Protein AF-A0A6S6SZR4-F1 (afdb_monomer)

InterPro domains:
  IPR003583 Helix-hairpin-helix DNA-binding motif, class 1 [SM00278] (30-49)
  IPR003583 Helix-hairpin-helix DNA-binding motif, class 1 [SM00278] (59-78)
  IPR010994 RuvA domain 2-like [SSF47781] (24-78)
  IPR060575 SAM-like, helix-hairpin-helix tandem [PF12836] (26-79)

Organism: NCBI:txid269237

pLDDT: mean 72.64, std 16.99, range [36.19, 90.06]

Structure (mmCIF, N/CA/C/O backbone):
data_AF-A0A6S6SZR4-F1
#
_entry.id   AF-A0A6S6SZR4-F1
#
loop_
_atom_site.group_PDB
_atom_site.id
_atom_site.type_symbol
_atom_site.label_atom_id
_atom_site.label_alt_id
_atom_site.label_comp_id
_atom_site.label_asym_id
_atom_site.label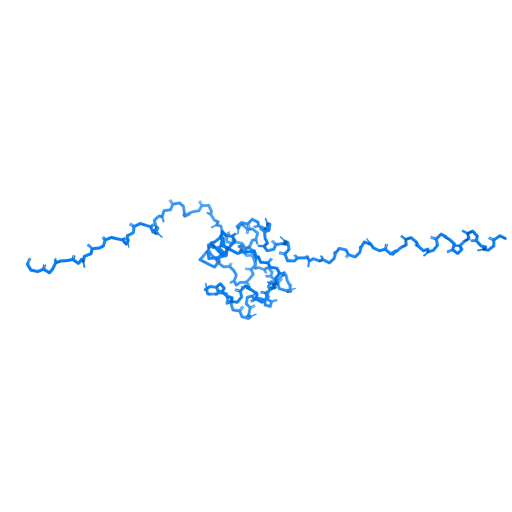_entity_id
_atom_site.label_seq_id
_atom_site.pdbx_PDB_ins_code
_atom_site.Cartn_x
_atom_site.Cartn_y
_atom_site.Cartn_z
_atom_site.occupancy
_atom_site.B_iso_or_equiv
_atom_site.auth_seq_id
_atom_site.auth_comp_id
_atom_site.auth_asym_id
_atom_site.auth_atom_id
_atom_site.pdbx_PDB_model_num
ATOM 1 N N . MET A 1 1 ? 47.236 -27.107 -5.427 1.00 54.38 1 MET A N 1
ATOM 2 C CA . MET A 1 1 ? 46.818 -25.684 -5.455 1.00 54.38 1 MET A CA 1
ATOM 3 C C . MET A 1 1 ? 45.377 -25.454 -5.948 1.00 54.38 1 MET A C 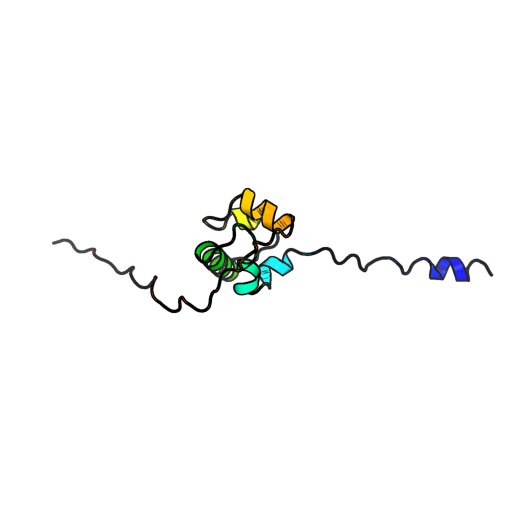1
ATOM 5 O O . MET A 1 1 ? 44.920 -24.328 -5.856 1.00 54.38 1 MET A O 1
ATOM 9 N N . PHE A 1 2 ? 44.615 -26.482 -6.359 1.00 55.50 2 PHE A N 1
ATOM 10 C CA . PHE A 1 2 ? 43.224 -26.324 -6.837 1.00 55.50 2 PHE A CA 1
ATOM 11 C C . PHE A 1 2 ? 42.143 -26.389 -5.737 1.00 55.50 2 PHE A C 1
ATOM 13 O O . PHE A 1 2 ? 41.106 -25.748 -5.862 1.00 55.50 2 PHE A O 1
ATOM 20 N N . GLY A 1 3 ? 42.398 -27.069 -4.610 1.00 54.38 3 GLY A N 1
ATOM 21 C CA . GLY A 1 3 ? 41.427 -27.174 -3.503 1.00 54.38 3 GLY A CA 1
ATOM 22 C C . GLY A 1 3 ? 41.160 -25.863 -2.747 1.00 54.38 3 GLY A C 1
ATOM 23 O O . GLY A 1 3 ? 40.104 -25.703 -2.150 1.00 54.38 3 GLY A O 1
ATOM 24 N N . ARG A 1 4 ? 42.085 -24.893 -2.814 1.00 53.59 4 ARG A N 1
ATOM 25 C CA . ARG A 1 4 ? 41.902 -23.549 -2.233 1.00 53.59 4 ARG A CA 1
ATOM 26 C C . ARG A 1 4 ? 41.068 -22.622 -3.123 1.00 53.59 4 ARG A C 1
ATOM 28 O O . ARG A 1 4 ? 40.467 -21.685 -2.617 1.00 53.59 4 ARG A O 1
ATOM 35 N N . VAL A 1 5 ? 41.008 -22.902 -4.427 1.00 55.16 5 VAL A N 1
ATOM 36 C CA . VAL A 1 5 ? 40.251 -22.099 -5.402 1.00 55.16 5 VAL A CA 1
ATOM 37 C C . VAL A 1 5 ? 38.773 -22.507 -5.408 1.00 55.16 5 VAL A C 1
ATOM 39 O O . VAL A 1 5 ? 37.903 -21.645 -5.474 1.00 55.16 5 VAL A O 1
ATOM 42 N N . VAL A 1 6 ? 38.475 -23.798 -5.218 1.00 57.91 6 VAL A N 1
ATOM 43 C CA . VAL A 1 6 ? 37.092 -24.308 -5.113 1.00 57.91 6 VAL A CA 1
ATOM 44 C C . VAL A 1 6 ? 36.401 -23.842 -3.822 1.00 57.91 6 VAL A C 1
ATOM 46 O O . VAL A 1 6 ? 35.205 -23.573 -3.833 1.00 57.91 6 VAL A O 1
ATOM 49 N N . LEU A 1 7 ? 37.154 -23.638 -2.733 1.00 51.12 7 LEU A N 1
ATOM 50 C CA . LEU A 1 7 ? 36.616 -23.131 -1.462 1.00 51.12 7 LEU A CA 1
ATOM 51 C C . LEU A 1 7 ? 36.289 -21.621 -1.489 1.00 51.12 7 LEU A C 1
ATOM 53 O O . LEU A 1 7 ? 35.551 -21.139 -0.637 1.00 51.12 7 LEU A O 1
ATOM 57 N N . SER A 1 8 ? 36.806 -20.879 -2.475 1.00 53.69 8 SER A N 1
ATOM 58 C CA . SER A 1 8 ? 36.530 -19.443 -2.651 1.00 53.69 8 SER A CA 1
ATOM 59 C C . SER A 1 8 ? 35.287 -19.176 -3.519 1.00 53.69 8 SER A C 1
ATOM 61 O O . SER A 1 8 ? 34.669 -18.120 -3.426 1.00 53.69 8 SER A O 1
ATOM 63 N N . LEU A 1 9 ? 34.865 -20.146 -4.340 1.00 54.03 9 LEU A N 1
ATOM 64 C CA . LEU A 1 9 ? 33.745 -19.979 -5.278 1.00 54.03 9 LEU A CA 1
ATOM 65 C C . LEU A 1 9 ? 32.358 -20.191 -4.631 1.00 54.03 9 LEU A C 1
ATOM 67 O O . LEU A 1 9 ? 31.335 -19.984 -5.277 1.00 54.03 9 LEU A O 1
ATOM 71 N N . MET A 1 10 ? 32.307 -20.581 -3.353 1.00 54.53 10 MET A N 1
ATOM 72 C CA . MET A 1 10 ? 31.078 -20.988 -2.655 1.00 54.53 10 MET A CA 1
ATOM 73 C C . MET A 1 10 ? 30.600 -19.983 -1.590 1.00 54.53 10 MET A C 1
ATOM 75 O O . MET A 1 10 ? 29.900 -20.351 -0.654 1.00 54.53 10 MET A O 1
ATOM 79 N N . LEU A 1 11 ? 30.963 -18.703 -1.739 1.00 53.56 11 LEU A N 1
ATOM 80 C CA . LEU A 1 11 ? 30.472 -17.582 -0.915 1.00 53.56 11 LEU A CA 1
ATOM 81 C C . LEU A 1 11 ? 29.609 -16.571 -1.696 1.00 53.56 11 LEU A C 1
ATOM 83 O O . LEU A 1 11 ? 29.197 -15.556 -1.148 1.00 53.56 11 LEU A O 1
ATOM 87 N N . MET A 1 12 ? 29.270 -16.860 -2.957 1.00 56.31 12 MET A N 1
ATOM 88 C CA . MET A 1 12 ? 28.383 -16.020 -3.780 1.00 56.31 12 MET A CA 1
ATOM 89 C C . MET A 1 12 ? 26.898 -16.411 -3.651 1.00 56.31 12 MET A C 1
ATOM 91 O O . MET A 1 12 ? 26.081 -16.091 -4.512 1.00 56.31 12 MET A O 1
ATOM 95 N N . ALA A 1 13 ? 26.531 -17.145 -2.601 1.00 54.41 13 ALA A N 1
ATOM 96 C CA . ALA A 1 13 ? 25.141 -17.450 -2.301 1.00 54.41 13 ALA A CA 1
ATOM 97 C C . ALA A 1 13 ? 24.646 -16.475 -1.227 1.00 54.41 13 ALA A C 1
ATOM 99 O O . ALA A 1 13 ? 25.189 -16.449 -0.126 1.00 54.41 13 ALA A O 1
ATOM 100 N N . SER A 1 14 ? 23.553 -15.767 -1.523 1.00 59.12 14 SER A N 1
ATOM 101 C CA . SER A 1 14 ? 22.656 -15.110 -0.546 1.00 59.12 14 SER A CA 1
ATOM 102 C C . SER A 1 14 ? 22.733 -13.588 -0.365 1.00 59.12 14 SER A C 1
ATOM 104 O O . SER A 1 14 ? 22.486 -13.097 0.729 1.00 59.12 14 SER A O 1
ATOM 106 N N . PHE A 1 15 ? 22.908 -12.807 -1.433 1.00 55.09 15 PHE A N 1
ATOM 107 C CA . PHE A 1 15 ? 22.338 -11.445 -1.461 1.00 55.09 15 PHE A CA 1
ATOM 108 C C . PHE A 1 15 ? 21.339 -11.274 -2.609 1.00 55.09 15 PHE A C 1
ATOM 110 O O . PHE A 1 15 ? 21.346 -10.306 -3.358 1.00 55.09 15 PHE A O 1
ATOM 117 N N . GLY A 1 16 ? 20.429 -12.239 -2.731 1.00 59.72 16 GLY A N 1
ATOM 118 C CA . GLY A 1 16 ? 19.172 -12.039 -3.442 1.00 59.72 16 GLY A CA 1
ATOM 119 C C . GLY A 1 16 ? 18.145 -11.399 -2.509 1.00 59.72 16 GLY A C 1
ATOM 120 O O . GLY A 1 16 ? 17.222 -12.078 -2.070 1.00 59.72 16 GLY A O 1
ATOM 121 N N . PHE A 1 17 ? 18.297 -10.114 -2.172 1.00 57.72 17 PHE A N 1
ATOM 122 C CA . PHE A 1 17 ? 17.212 -9.362 -1.533 1.00 57.72 17 PHE A CA 1
ATOM 123 C C . PHE A 1 17 ? 16.160 -9.036 -2.598 1.00 57.72 17 PHE A C 1
ATOM 125 O O . PHE A 1 17 ? 16.190 -7.991 -3.244 1.00 57.72 17 PHE A O 1
ATOM 132 N N . GLY A 1 18 ? 15.239 -9.976 -2.807 1.00 58.38 18 GLY A N 1
ATOM 133 C CA . GLY A 1 18 ? 14.008 -9.718 -3.539 1.00 58.38 18 GLY A CA 1
ATOM 134 C C . GLY A 1 18 ? 13.209 -8.611 -2.850 1.00 58.38 18 GLY A C 1
ATOM 135 O O . GLY A 1 18 ? 13.105 -8.568 -1.618 1.00 58.38 18 GLY A O 1
ATOM 136 N N . MET A 1 19 ? 12.654 -7.701 -3.650 1.00 52.53 19 MET A N 1
ATOM 137 C CA . MET A 1 19 ? 11.770 -6.637 -3.181 1.00 52.53 19 MET A CA 1
ATOM 138 C C . MET A 1 19 ? 10.568 -7.286 -2.485 1.00 52.53 19 MET A C 1
ATOM 140 O O . MET A 1 19 ? 9.764 -7.982 -3.100 1.00 52.53 19 MET A O 1
ATOM 144 N N . SER A 1 20 ? 10.524 -7.150 -1.166 1.00 56.16 20 SER A N 1
ATOM 145 C CA 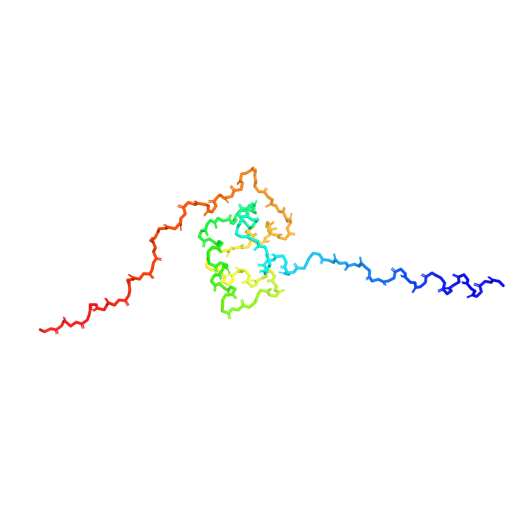. SER A 1 20 ? 9.658 -7.929 -0.284 1.00 56.16 20 SER A CA 1
ATOM 146 C C . SER A 1 20 ? 8.366 -7.163 0.022 1.00 56.16 20 SER A C 1
ATOM 148 O O . SER A 1 20 ? 8.317 -5.935 -0.067 1.00 56.16 20 SER A O 1
ATOM 150 N N . ALA A 1 21 ? 7.315 -7.876 0.449 1.00 60.69 21 ALA A N 1
ATOM 151 C CA . ALA A 1 21 ? 6.061 -7.287 0.952 1.00 60.69 21 ALA A CA 1
ATOM 152 C C . ALA A 1 21 ? 6.275 -6.255 2.085 1.00 60.69 21 ALA A C 1
ATOM 154 O O . ALA A 1 21 ? 5.406 -5.429 2.367 1.00 60.69 21 ALA A O 1
ATOM 155 N N . SER A 1 22 ? 7.474 -6.241 2.673 1.00 62.97 22 SER A N 1
ATOM 156 C CA . SER A 1 22 ? 8.003 -5.194 3.546 1.00 62.97 22 SER A CA 1
ATOM 157 C C . SER A 1 22 ? 7.821 -3.778 2.979 1.00 62.97 22 SER A C 1
ATOM 159 O O . SER A 1 22 ? 7.488 -2.881 3.748 1.00 62.97 22 SER A O 1
ATOM 161 N N . MET A 1 23 ? 7.922 -3.558 1.659 1.00 70.62 23 MET A N 1
ATOM 162 C CA . MET A 1 23 ? 7.653 -2.248 1.041 1.00 70.62 23 MET A CA 1
ATOM 163 C C . MET A 1 23 ? 6.222 -1.777 1.346 1.00 70.62 23 MET A C 1
ATOM 165 O O . MET A 1 23 ? 6.006 -0.630 1.715 1.00 70.62 23 MET A O 1
ATOM 169 N N . LEU A 1 24 ? 5.224 -2.661 1.288 1.00 78.75 24 LEU A N 1
ATOM 170 C CA . LEU A 1 24 ? 3.828 -2.311 1.580 1.00 78.75 24 LEU A CA 1
ATOM 171 C C . LEU A 1 24 ? 3.537 -2.137 3.063 1.00 78.75 24 LEU A C 1
ATOM 173 O O . LEU A 1 24 ? 2.543 -1.492 3.402 1.00 78.75 24 LEU A O 1
ATOM 177 N N . GLN A 1 25 ? 4.382 -2.678 3.935 1.00 81.44 25 GLN A N 1
ATOM 178 C CA . GLN A 1 25 ? 4.273 -2.503 5.378 1.00 81.44 25 GLN A CA 1
ATOM 179 C C . GLN A 1 25 ? 4.969 -1.221 5.851 1.00 81.44 25 GLN A C 1
ATOM 181 O O . GLN A 1 25 ? 4.457 -0.530 6.732 1.00 81.44 25 GLN A O 1
ATOM 186 N N . THR A 1 26 ? 6.097 -0.876 5.231 1.00 79.19 26 THR A N 1
ATOM 187 C CA . THR A 1 26 ? 6.989 0.197 5.690 1.00 79.19 26 THR A CA 1
ATOM 188 C C . THR A 1 26 ? 6.845 1.483 4.879 1.00 79.19 26 THR A C 1
ATOM 190 O O . THR A 1 26 ? 7.098 2.556 5.419 1.00 79.19 26 THR A O 1
ATOM 193 N N . ALA A 1 27 ? 6.380 1.422 3.624 1.00 81.50 27 ALA A N 1
ATOM 194 C CA . ALA A 1 27 ? 6.249 2.609 2.777 1.00 81.50 27 ALA A CA 1
ATOM 195 C C . ALA A 1 27 ? 5.394 3.688 3.441 1.00 81.50 27 ALA A C 1
ATOM 197 O O . ALA A 1 27 ? 4.339 3.410 4.040 1.00 81.50 27 ALA A O 1
ATOM 198 N N . SER A 1 28 ? 5.841 4.932 3.290 1.00 83.12 28 SER A N 1
ATOM 199 C CA . SER A 1 28 ? 5.122 6.095 3.783 1.00 83.12 28 SER A CA 1
ATOM 200 C C . SER A 1 28 ? 3.879 6.380 2.934 1.00 83.12 28 SER A C 1
ATOM 202 O O . SER A 1 28 ? 3.769 5.962 1.778 1.00 83.12 28 SER A O 1
ATOM 204 N N . LYS A 1 29 ? 2.924 7.141 3.487 1.00 85.12 29 LYS A N 1
ATOM 205 C CA . LYS A 1 29 ? 1.696 7.538 2.769 1.00 85.12 29 LYS A CA 1
ATOM 206 C C . LYS A 1 29 ? 2.029 8.189 1.422 1.00 85.12 29 LYS A C 1
ATOM 208 O O . LYS A 1 29 ? 1.407 7.855 0.419 1.00 85.12 29 LYS A O 1
ATOM 213 N N . GLY A 1 30 ? 3.042 9.062 1.405 1.00 83.44 30 GLY A N 1
ATOM 214 C CA . GLY A 1 30 ? 3.520 9.750 0.202 1.00 83.44 30 GLY A CA 1
ATOM 215 C C . GLY A 1 30 ? 4.017 8.798 -0.885 1.00 83.44 30 GLY A C 1
ATOM 216 O O . GLY A 1 30 ? 3.591 8.920 -2.031 1.00 83.44 30 GLY A O 1
ATOM 217 N N . GLU A 1 31 ? 4.838 7.815 -0.513 1.00 83.31 31 GLU A N 1
ATOM 218 C CA . GLU A 1 31 ? 5.394 6.824 -1.443 1.00 83.31 31 GLU A CA 1
ATOM 219 C C . GLU A 1 31 ? 4.303 5.948 -2.055 1.00 83.31 31 GLU A C 1
ATOM 221 O O . GLU A 1 31 ? 4.231 5.792 -3.273 1.00 83.31 31 GLU A O 1
ATOM 226 N N . LEU A 1 32 ? 3.371 5.466 -1.228 1.00 85.62 32 LEU A N 1
ATOM 227 C CA . LEU A 1 32 ? 2.203 4.729 -1.711 1.00 85.62 32 LEU A CA 1
ATOM 228 C C . LEU A 1 32 ? 1.361 5.588 -2.657 1.00 85.62 32 LEU A C 1
ATOM 230 O O . LEU A 1 32 ? 0.803 5.097 -3.635 1.00 85.62 32 LEU A O 1
ATOM 234 N N . GLY A 1 33 ? 1.293 6.894 -2.400 1.00 87.06 33 GLY A N 1
ATOM 235 C CA . GLY A 1 33 ? 0.596 7.848 -3.247 1.00 87.06 33 GLY A CA 1
ATOM 236 C C . GLY A 1 33 ? 1.247 8.100 -4.591 1.00 87.06 33 GLY A C 1
ATOM 237 O O . GLY A 1 33 ? 0.595 8.727 -5.423 1.00 87.06 33 GLY A O 1
ATOM 238 N N . CYS A 1 34 ? 2.479 7.656 -4.821 1.00 88.00 34 CYS A N 1
ATOM 239 C CA . CYS A 1 34 ? 3.126 7.690 -6.128 1.00 88.00 34 CYS A CA 1
ATOM 240 C C . CYS A 1 34 ? 2.767 6.475 -6.989 1.00 88.00 34 CYS A C 1
ATOM 242 O O . CYS A 1 34 ? 2.977 6.520 -8.199 1.00 88.00 34 CYS A O 1
ATOM 244 N N . ILE A 1 35 ? 2.193 5.415 -6.416 1.00 87.50 35 ILE A N 1
ATOM 245 C CA . ILE A 1 35 ? 1.822 4.214 -7.168 1.00 87.50 35 ILE A CA 1
ATOM 246 C C . ILE A 1 35 ? 0.539 4.469 -7.965 1.00 87.50 35 ILE A C 1
ATOM 248 O O . ILE A 1 35 ? -0.460 5.003 -7.465 1.00 87.50 35 ILE A O 1
ATOM 252 N N . LYS A 1 36 ? 0.544 4.077 -9.240 1.00 87.25 36 LYS A N 1
ATOM 253 C CA . LYS A 1 36 ? -0.611 4.222 -10.124 1.00 87.25 36 LYS A CA 1
ATOM 254 C C . LYS A 1 36 ? -1.767 3.356 -9.616 1.00 87.25 36 LYS A C 1
ATOM 256 O O . LYS A 1 36 ? -1.668 2.139 -9.497 1.00 87.25 36 LYS A O 1
ATOM 261 N N . GLY A 1 37 ? -2.901 3.992 -9.338 1.00 84.81 37 GLY A N 1
ATOM 262 C CA . GLY A 1 37 ? -4.085 3.317 -8.800 1.00 84.81 37 GLY A CA 1
ATOM 263 C C . GLY A 1 37 ? -4.176 3.311 -7.271 1.00 84.81 37 GLY A C 1
ATOM 264 O O . GLY A 1 37 ? -5.228 2.932 -6.758 1.00 84.81 37 GLY A O 1
ATOM 265 N N . LEU A 1 38 ? -3.159 3.797 -6.545 1.00 87.00 38 LEU A N 1
ATOM 266 C CA . LEU A 1 38 ? -3.261 4.129 -5.122 1.00 87.00 38 LEU A CA 1
ATOM 267 C C . LEU A 1 38 ? -3.529 5.632 -4.947 1.00 87.00 38 LEU A C 1
ATOM 269 O O . LEU A 1 38 ? -2.719 6.499 -5.271 1.00 87.00 38 LEU A O 1
ATOM 273 N N . GLY A 1 39 ? -4.723 5.942 -4.448 1.00 85.88 39 GLY A N 1
ATOM 274 C CA . GLY A 1 39 ? -5.146 7.301 -4.099 1.00 85.88 39 GLY A CA 1
ATOM 275 C C . GLY A 1 39 ? -5.383 7.437 -2.599 1.00 85.88 39 GLY A C 1
ATOM 276 O O . GLY A 1 39 ? -5.332 6.442 -1.878 1.00 85.88 39 GLY A O 1
ATOM 277 N N . LYS A 1 40 ? -5.709 8.652 -2.137 1.00 86.38 40 LYS A N 1
ATOM 278 C CA . LYS A 1 40 ? -5.864 8.979 -0.706 1.00 86.38 40 LYS A CA 1
ATOM 279 C C . LYS A 1 40 ? -6.701 7.960 0.073 1.00 86.38 40 LYS A C 1
ATOM 281 O O . LYS A 1 40 ? -6.176 7.315 0.969 1.00 86.38 40 LYS A O 1
ATOM 286 N N . LYS A 1 41 ? -7.941 7.708 -0.364 1.00 85.81 41 LYS A N 1
ATOM 287 C CA . LYS A 1 41 ? -8.865 6.756 0.288 1.00 85.81 41 LYS A CA 1
ATOM 288 C C . LYS A 1 41 ? -8.332 5.322 0.359 1.00 85.81 41 LYS A C 1
ATOM 290 O O . LYS A 1 41 ? -8.577 4.619 1.331 1.00 85.81 41 LYS A O 1
ATOM 295 N N . ARG A 1 42 ? -7.618 4.871 -0.678 1.00 88.19 42 ARG A N 1
ATOM 296 C CA . ARG A 1 42 ? -7.024 3.521 -0.717 1.00 88.19 42 ARG A CA 1
ATOM 297 C C . ARG A 1 42 ? -5.852 3.417 0.242 1.00 88.19 42 ARG A C 1
ATOM 299 O O . ARG A 1 42 ? -5.683 2.401 0.896 1.00 88.19 42 ARG A O 1
ATOM 306 N N . ILE A 1 43 ? -5.069 4.484 0.329 1.00 88.62 43 ILE A N 1
ATOM 307 C CA . ILE A 1 43 ? -3.918 4.565 1.220 1.00 88.62 43 ILE A CA 1
ATOM 308 C C . ILE A 1 43 ? -4.380 4.680 2.666 1.00 88.62 43 ILE A C 1
ATOM 310 O O . ILE A 1 43 ? -3.816 4.024 3.524 1.00 88.62 43 ILE A O 1
ATOM 314 N N . GLU A 1 44 ? -5.453 5.412 2.947 1.00 87.94 44 GLU A N 1
ATOM 315 C CA . GLU A 1 44 ? -6.104 5.397 4.260 1.00 87.94 44 GLU A CA 1
ATOM 316 C C . GLU A 1 44 ? -6.613 4.004 4.632 1.00 87.94 44 GLU A C 1
ATOM 318 O O . GLU A 1 44 ? -6.292 3.516 5.711 1.00 87.94 44 GLU A O 1
ATOM 323 N N . ALA A 1 45 ? -7.327 3.326 3.726 1.00 88.69 45 ALA A N 1
ATOM 324 C CA . ALA A 1 45 ? -7.798 1.962 3.963 1.00 88.69 45 ALA A CA 1
ATOM 325 C C . ALA A 1 45 ? -6.638 0.979 4.195 1.00 88.69 45 ALA A C 1
ATOM 327 O O . ALA A 1 45 ? -6.734 0.101 5.047 1.00 88.69 45 ALA A O 1
ATOM 328 N N . LEU A 1 46 ? -5.525 1.163 3.484 1.00 87.94 46 LEU A N 1
ATOM 329 C CA . LEU A 1 46 ? -4.287 0.417 3.679 1.00 87.94 46 LEU A CA 1
ATOM 330 C C . LEU A 1 46 ? -3.663 0.688 5.054 1.00 87.94 46 LEU A C 1
ATOM 332 O O . LEU A 1 46 ? -3.274 -0.248 5.745 1.00 87.94 46 LEU A O 1
ATOM 336 N N . MET A 1 47 ? -3.623 1.945 5.495 1.00 87.38 47 MET A N 1
ATOM 337 C CA . MET A 1 47 ? -3.143 2.306 6.835 1.00 87.38 47 MET A CA 1
ATOM 338 C C . MET A 1 47 ? -4.040 1.732 7.935 1.00 87.38 47 MET A C 1
ATOM 340 O O . MET A 1 47 ? -3.541 1.330 8.981 1.00 87.38 47 MET A O 1
ATOM 344 N N . ASP A 1 48 ? -5.351 1.672 7.707 1.00 88.12 48 ASP A N 1
ATOM 345 C CA . ASP A 1 48 ? -6.286 1.027 8.627 1.00 88.12 48 ASP A CA 1
ATOM 346 C C . ASP A 1 48 ? -6.145 -0.497 8.628 1.00 88.12 48 ASP A C 1
ATOM 348 O O . ASP A 1 48 ? -6.278 -1.109 9.687 1.00 88.12 48 ASP A O 1
ATOM 352 N N . TYR A 1 49 ? -5.834 -1.108 7.482 1.00 89.62 49 TYR A N 1
ATOM 353 C CA . TYR A 1 49 ? -5.517 -2.532 7.401 1.00 89.62 49 TYR A CA 1
ATOM 354 C C . TYR A 1 49 ? -4.273 -2.853 8.230 1.00 89.62 49 TYR A C 1
ATOM 356 O O . TYR A 1 49 ? -4.356 -3.722 9.089 1.00 89.62 49 TYR A O 1
ATOM 364 N N . ARG A 1 50 ? -3.191 -2.060 8.109 1.00 86.81 50 ARG A N 1
ATOM 365 C CA . ARG A 1 50 ? -1.955 -2.211 8.911 1.00 86.81 50 ARG A CA 1
ATOM 366 C C . ARG A 1 50 ? -2.187 -2.201 10.429 1.00 86.81 50 ARG A C 1
ATOM 368 O O . ARG A 1 50 ? -1.392 -2.774 11.167 1.00 86.81 50 ARG A O 1
ATOM 375 N N . LYS A 1 51 ? -3.237 -1.521 10.913 1.00 86.50 51 LYS A N 1
ATOM 376 C CA . LYS A 1 51 ? -3.593 -1.494 12.347 1.00 86.50 51 LYS A CA 1
ATOM 377 C C . LYS A 1 51 ? -4.241 -2.793 12.822 1.00 86.50 51 LYS A C 1
ATOM 379 O O . LYS A 1 51 ? -4.232 -3.060 14.017 1.00 86.50 51 LYS A O 1
ATOM 384 N N . LYS A 1 52 ? -4.869 -3.536 11.913 1.00 87.56 52 LYS A N 1
ATOM 385 C CA . LYS A 1 52 ? -5.611 -4.762 12.217 1.00 87.56 52 LYS A CA 1
ATOM 386 C C . LYS A 1 52 ? -4.779 -5.997 11.913 1.00 87.56 52 LYS A C 1
ATOM 388 O O . LYS A 1 52 ? -4.677 -6.878 12.754 1.00 87.56 52 LYS A O 1
ATOM 393 N N . GLU A 1 53 ? -4.184 -6.033 10.727 1.00 86.81 53 GLU A N 1
ATOM 394 C CA . GLU A 1 53 ? -3.467 -7.179 10.183 1.00 86.81 53 GLU A CA 1
ATOM 395 C C . GLU A 1 53 ? -2.197 -6.728 9.450 1.00 86.81 53 GLU A C 1
ATOM 397 O O . GLU A 1 53 ? -2.077 -5.593 8.981 1.00 86.81 53 GLU A O 1
ATOM 402 N N . LYS A 1 54 ? -1.212 -7.626 9.369 1.00 85.38 54 LYS A N 1
ATOM 403 C CA . LYS A 1 54 ? 0.017 -7.395 8.599 1.00 85.38 54 LYS A CA 1
ATOM 404 C C . LYS A 1 54 ? -0.198 -7.842 7.161 1.00 85.38 54 LYS A C 1
ATOM 406 O O . LYS A 1 54 ? -0.883 -8.830 6.947 1.00 85.38 54 LYS A O 1
ATOM 411 N N . ILE A 1 55 ? 0.424 -7.134 6.220 1.00 84.94 55 ILE A N 1
ATOM 412 C CA . ILE A 1 55 ? 0.407 -7.493 4.799 1.00 84.94 55 ILE A CA 1
ATOM 413 C C . ILE A 1 55 ? 1.626 -8.361 4.516 1.00 84.94 55 ILE A C 1
ATOM 415 O O . ILE A 1 55 ? 2.744 -7.845 4.474 1.00 84.94 55 ILE A O 1
ATOM 419 N N . ASN A 1 56 ? 1.421 -9.666 4.358 1.00 82.81 56 ASN A N 1
ATOM 420 C CA . ASN A 1 56 ? 2.504 -10.607 4.051 1.00 82.81 56 ASN A CA 1
ATOM 421 C C . ASN A 1 56 ? 2.602 -10.882 2.549 1.00 82.81 56 ASN A C 1
ATOM 423 O O . ASN A 1 56 ? 3.694 -11.101 2.026 1.00 82.81 56 ASN A O 1
ATOM 427 N N . THR A 1 57 ? 1.467 -10.839 1.852 1.00 85.56 57 THR A N 1
ATOM 428 C CA . THR A 1 57 ? 1.364 -11.109 0.416 1.00 85.56 57 THR A CA 1
ATOM 429 C C . THR A 1 57 ? 0.687 -9.961 -0.325 1.00 85.56 57 THR A C 1
ATOM 431 O O . THR A 1 57 ? -0.060 -9.173 0.255 1.00 85.56 57 THR A O 1
ATOM 434 N N . LEU A 1 58 ? 0.952 -9.841 -1.631 1.00 83.25 58 LEU A N 1
ATOM 435 C CA . LEU A 1 58 ? 0.289 -8.828 -2.456 1.00 83.25 58 LEU A CA 1
ATOM 436 C C . LEU A 1 58 ? -1.224 -9.070 -2.518 1.00 83.25 58 LEU A C 1
ATOM 438 O O . LEU A 1 58 ? -1.980 -8.105 -2.488 1.00 83.25 58 LEU A O 1
ATOM 442 N N . ASP A 1 59 ? -1.670 -10.326 -2.560 1.00 87.25 59 ASP A N 1
ATOM 443 C CA . ASP A 1 59 ? -3.088 -10.698 -2.625 1.00 87.25 59 ASP A CA 1
ATOM 444 C C . ASP A 1 59 ? -3.909 -10.189 -1.438 1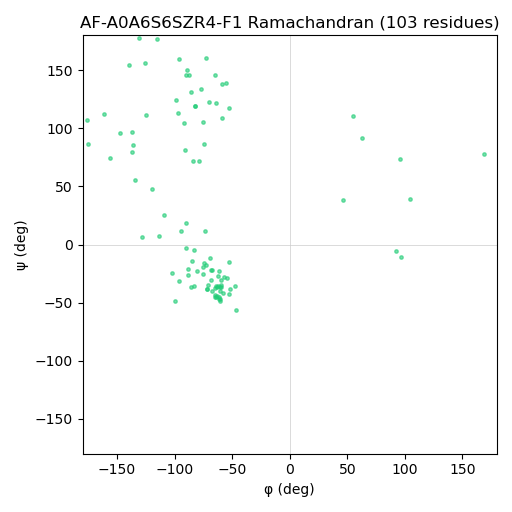.00 87.25 59 ASP A C 1
ATOM 446 O O . ASP A 1 59 ? -5.068 -9.820 -1.614 1.00 87.25 59 ASP A O 1
ATOM 450 N N . GLU A 1 60 ? -3.308 -10.047 -0.255 1.00 87.81 60 GLU A N 1
ATOM 451 C CA . GLU A 1 60 ? -3.972 -9.451 0.913 1.00 87.81 60 GLU A CA 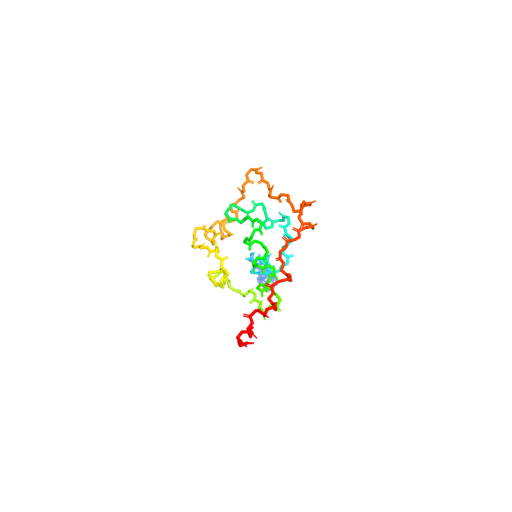1
ATOM 452 C C . GLU A 1 60 ? -4.397 -7.997 0.673 1.00 87.81 60 GLU A C 1
ATOM 454 O O . GLU A 1 60 ? -5.360 -7.518 1.275 1.00 87.81 60 GLU A O 1
ATOM 459 N N . LEU A 1 61 ? -3.762 -7.294 -0.270 1.00 85.94 61 LEU A N 1
ATOM 460 C CA . LEU A 1 61 ? -4.220 -5.973 -0.682 1.00 85.94 61 LEU A CA 1
ATOM 461 C C . LEU A 1 61 ? -5.629 -6.011 -1.287 1.00 85.94 61 LEU A C 1
ATOM 463 O O . LEU A 1 61 ? -6.336 -5.012 -1.198 1.00 85.94 61 LEU A O 1
ATOM 467 N N . LEU A 1 62 ? -6.063 -7.128 -1.882 1.00 89.25 62 LEU A N 1
ATOM 468 C CA . LEU A 1 62 ? -7.419 -7.277 -2.429 1.00 89.25 62 LEU A CA 1
ATOM 469 C C . LEU A 1 62 ? -8.492 -7.293 -1.332 1.00 89.25 62 LEU A C 1
ATOM 471 O O . LEU A 1 62 ? -9.641 -6.944 -1.607 1.00 89.25 62 LEU A O 1
ATOM 475 N N . ASN A 1 63 ? -8.124 -7.618 -0.088 1.00 89.31 63 ASN A N 1
ATOM 476 C CA . ASN A 1 63 ? -9.027 -7.536 1.063 1.00 89.31 63 ASN A CA 1
ATOM 477 C C . ASN A 1 63 ? -9.296 -6.079 1.478 1.00 89.31 63 ASN A C 1
ATOM 479 O O . ASN A 1 63 ? -10.266 -5.780 2.182 1.00 89.31 63 ASN A O 1
ATOM 483 N N . ILE A 1 64 ? -8.457 -5.138 1.033 1.00 87.75 64 ILE A N 1
ATOM 484 C CA . ILE A 1 64 ? -8.589 -3.721 1.352 1.00 87.75 64 ILE A CA 1
ATOM 485 C C . ILE A 1 64 ? -9.616 -3.092 0.415 1.00 87.75 64 ILE A C 1
ATOM 487 O O . ILE A 1 64 ? -9.442 -3.018 -0.804 1.00 87.75 64 ILE A O 1
ATOM 491 N N . LYS A 1 65 ? -10.687 -2.552 1.002 1.00 84.31 65 LYS A N 1
ATOM 492 C CA . LYS A 1 65 ? -11.792 -1.953 0.251 1.00 84.31 65 LYS A CA 1
ATOM 493 C C . LYS A 1 65 ? -11.298 -0.905 -0.754 1.00 84.31 65 LYS A C 1
ATOM 495 O O . LYS A 1 65 ? -10.785 0.151 -0.389 1.00 84.31 65 LYS A O 1
ATOM 500 N N . GLY A 1 66 ? -11.542 -1.183 -2.034 1.00 85.62 66 GLY A N 1
ATOM 501 C CA . GLY A 1 66 ? -11.224 -0.297 -3.150 1.00 85.62 66 GLY A CA 1
ATOM 502 C C . GLY A 1 66 ? -9.897 -0.598 -3.846 1.00 85.62 66 GLY A C 1
ATOM 503 O O . GLY A 1 66 ? -9.678 -0.040 -4.923 1.00 85.62 66 GLY A O 1
ATOM 504 N N . ILE A 1 67 ? -9.037 -1.462 -3.304 1.00 89.12 67 ILE A N 1
ATOM 505 C CA . ILE A 1 67 ? -7.880 -1.999 -4.028 1.00 89.12 67 ILE A CA 1
ATOM 506 C C . ILE A 1 67 ? -8.340 -3.223 -4.825 1.00 89.12 67 ILE A C 1
ATOM 508 O O . ILE A 1 67 ? -9.054 -4.078 -4.317 1.00 89.12 67 ILE A O 1
ATOM 512 N N . GLY A 1 68 ? -7.980 -3.274 -6.106 1.00 89.56 68 GLY A N 1
ATOM 513 C CA . GLY A 1 68 ? -8.338 -4.379 -6.993 1.00 89.56 68 GLY A CA 1
ATOM 514 C C . GLY A 1 68 ? -7.131 -4.899 -7.759 1.00 89.56 68 GLY A C 1
ATOM 515 O O . GLY A 1 68 ? -6.043 -4.323 -7.683 1.00 89.56 68 GLY A O 1
ATOM 516 N N . LYS A 1 69 ? -7.350 -5.947 -8.559 1.00 90.06 69 LYS A N 1
ATOM 517 C CA . LYS A 1 69 ? -6.306 -6.639 -9.337 1.00 90.06 69 LYS A CA 1
ATOM 518 C C . LYS A 1 69 ? -5.455 -5.689 -10.186 1.00 90.06 69 LYS A C 1
ATOM 520 O O . LYS A 1 69 ? -4.247 -5.851 -10.251 1.00 90.06 69 LYS A O 1
ATOM 525 N N . SER A 1 70 ? -6.059 -4.655 -10.778 1.00 88.06 70 SER A N 1
ATOM 526 C CA . SER A 1 70 ? -5.324 -3.651 -11.565 1.00 88.06 70 SER A CA 1
ATOM 527 C C . SER A 1 70 ? -4.320 -2.858 -10.718 1.00 88.06 70 SER A C 1
ATOM 529 O O . SER A 1 70 ? -3.172 -2.684 -11.118 1.00 88.06 70 SER A O 1
ATOM 531 N N . THR A 1 71 ? -4.719 -2.416 -9.523 1.00 88.19 71 THR A N 1
ATOM 532 C CA . THR A 1 71 ? -3.817 -1.723 -8.593 1.00 88.19 71 THR A CA 1
ATOM 533 C C . THR A 1 71 ? -2.742 -2.666 -8.064 1.00 88.19 71 THR A C 1
ATOM 535 O O . THR A 1 71 ? -1.590 -2.264 -7.970 1.00 88.19 71 THR A O 1
ATOM 538 N N . LEU A 1 72 ? -3.099 -3.915 -7.760 1.00 88.88 72 LEU A N 1
ATOM 539 C CA . LEU A 1 72 ? -2.153 -4.938 -7.318 1.00 88.88 72 LEU A CA 1
ATOM 540 C C . LEU A 1 72 ? -1.094 -5.220 -8.388 1.00 88.88 72 LEU A C 1
ATOM 542 O O . LEU A 1 72 ? 0.092 -5.200 -8.085 1.00 88.88 72 LEU A O 1
ATOM 546 N N . ASN A 1 73 ? -1.505 -5.362 -9.648 1.00 89.44 73 ASN A N 1
ATOM 547 C CA . ASN A 1 73 ? -0.586 -5.515 -10.769 1.00 89.44 73 ASN A CA 1
ATOM 548 C C . ASN A 1 73 ? 0.336 -4.294 -10.919 1.00 89.44 73 ASN A C 1
ATOM 550 O O . ASN A 1 73 ? 1.528 -4.446 -11.159 1.00 89.44 73 ASN A O 1
ATOM 554 N N . ASN A 1 74 ? -0.182 -3.076 -10.731 1.00 88.31 74 ASN A N 1
ATOM 555 C CA . ASN A 1 74 ? 0.652 -1.872 -10.750 1.00 88.31 74 ASN A CA 1
ATOM 556 C C . ASN A 1 74 ? 1.663 -1.851 -9.595 1.00 88.31 74 ASN A C 1
ATOM 558 O O . ASN A 1 74 ? 2.785 -1.412 -9.802 1.00 88.31 74 ASN A O 1
ATOM 562 N N . ILE A 1 75 ? 1.289 -2.322 -8.403 1.00 85.50 75 ILE A N 1
ATOM 563 C CA . ILE A 1 75 ? 2.204 -2.462 -7.259 1.00 85.50 75 ILE A CA 1
ATOM 564 C C . ILE A 1 75 ? 3.283 -3.506 -7.570 1.00 85.50 75 ILE A C 1
ATOM 566 O O . ILE A 1 75 ? 4.458 -3.248 -7.341 1.00 85.50 75 ILE A O 1
ATOM 570 N N . GLN A 1 76 ? 2.895 -4.653 -8.134 1.00 85.19 76 GLN A N 1
ATOM 571 C CA . GLN A 1 76 ? 3.810 -5.737 -8.495 1.00 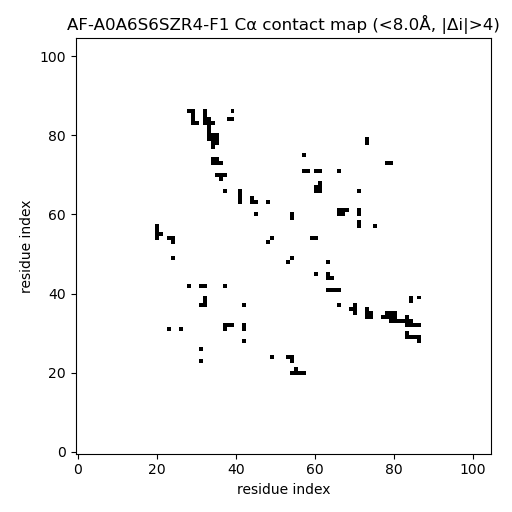85.19 76 GLN A CA 1
ATOM 572 C C . GLN A 1 76 ? 4.837 -5.313 -9.554 1.00 85.19 76 GLN A C 1
ATOM 574 O O . GLN A 1 76 ? 5.987 -5.729 -9.496 1.00 85.19 76 GLN A O 1
ATOM 579 N N . ASN A 1 77 ? 4.425 -4.467 -10.499 1.00 87.00 77 ASN A N 1
ATOM 580 C CA . ASN A 1 77 ? 5.277 -3.941 -11.566 1.00 87.00 77 ASN A CA 1
ATOM 581 C C . ASN A 1 77 ? 5.907 -2.572 -11.219 1.00 87.00 77 ASN A C 1
ATOM 583 O O . ASN A 1 77 ? 6.406 -1.896 -12.115 1.00 87.00 77 ASN A O 1
ATOM 587 N N . ASP A 1 78 ? 5.830 -2.125 -9.957 1.00 81.81 78 ASP A N 1
ATOM 588 C CA . ASP A 1 78 ? 6.305 -0.812 -9.473 1.00 81.81 78 ASP A CA 1
ATOM 589 C C . ASP A 1 78 ? 5.881 0.381 -10.365 1.00 81.81 78 ASP A C 1
ATOM 591 O O . ASP A 1 78 ? 6.619 1.341 -10.601 1.00 81.81 78 ASP A O 1
ATOM 595 N N . VAL A 1 79 ? 4.654 0.339 -10.896 1.00 86.69 79 VAL A N 1
ATOM 596 C CA . VAL A 1 79 ? 4.141 1.340 -11.837 1.00 86.69 79 VAL A CA 1
ATOM 597 C C . VAL A 1 79 ? 3.790 2.617 -11.085 1.00 86.69 79 VAL A C 1
ATOM 599 O O . VAL A 1 79 ? 2.747 2.728 -10.429 1.00 86.69 79 VAL A O 1
ATOM 602 N N . LYS A 1 80 ? 4.639 3.630 -11.235 1.00 86.50 80 LYS A N 1
ATOM 603 C CA . LYS A 1 80 ? 4.445 4.956 -10.640 1.00 86.50 80 LYS A CA 1
ATOM 604 C C . LYS A 1 80 ? 3.666 5.872 -11.578 1.00 86.50 80 LYS A C 1
ATOM 606 O O . LYS A 1 80 ? 3.771 5.799 -12.801 1.00 86.50 80 LYS A O 1
ATOM 611 N N . LYS A 1 81 ? 2.846 6.752 -11.008 1.00 85.69 81 LYS A N 1
ATOM 612 C CA . LYS A 1 81 ? 2.182 7.825 -11.755 1.00 85.69 81 LYS A CA 1
ATOM 613 C C . LYS A 1 81 ? 3.065 9.071 -11.784 1.00 85.69 81 LYS A C 1
ATOM 615 O O . LYS A 1 81 ? 3.780 9.355 -10.831 1.00 85.69 81 LYS A O 1
ATOM 620 N N . LYS A 1 82 ? 2.934 9.857 -12.858 1.00 79.75 82 LYS A N 1
ATOM 621 C CA . LYS A 1 82 ? 3.698 11.097 -13.091 1.00 79.75 82 LYS A CA 1
ATOM 622 C C . LYS A 1 82 ? 3.538 12.139 -11.971 1.00 79.75 82 LYS A C 1
ATOM 624 O O . LYS A 1 82 ? 4.435 12.940 -11.755 1.00 79.75 82 LYS A O 1
ATOM 629 N N . VAL A 1 83 ? 2.402 12.125 -11.265 1.00 82.56 83 VAL A N 1
ATOM 630 C CA . VAL A 1 83 ? 2.100 13.042 -10.155 1.00 82.56 83 VAL A CA 1
ATOM 631 C C . VAL A 1 83 ? 1.736 12.247 -8.909 1.00 82.56 83 VAL A C 1
ATOM 633 O O . VAL A 1 83 ? 0.670 11.626 -8.849 1.00 82.56 83 VAL A O 1
ATOM 636 N N . CYS A 1 84 ? 2.595 12.291 -7.896 1.00 82.88 84 CYS A N 1
ATOM 637 C CA . CYS A 1 84 ? 2.331 11.674 -6.602 1.00 82.88 84 CYS A CA 1
ATOM 638 C C . CYS A 1 84 ? 1.155 12.342 -5.882 1.00 82.88 84 CYS A C 1
ATOM 640 O O . CYS A 1 84 ? 0.904 13.539 -6.007 1.00 82.88 84 CYS A O 1
ATOM 642 N N . THR A 1 85 ? 0.394 11.550 -5.130 1.00 81.06 85 THR A N 1
ATOM 643 C CA . THR A 1 85 ? -0.688 12.075 -4.295 1.00 81.06 85 THR A CA 1
ATOM 644 C C . THR A 1 85 ? -0.089 12.856 -3.130 1.00 81.06 85 THR A C 1
ATOM 646 O O . THR A 1 85 ? 0.671 12.296 -2.346 1.00 81.06 85 THR A O 1
ATOM 649 N N . ASN A 1 86 ? -0.451 14.129 -2.989 1.00 75.50 86 ASN A N 1
ATOM 650 C CA . ASN A 1 86 ? -0.045 14.928 -1.839 1.00 75.50 86 ASN A CA 1
ATOM 651 C C . ASN A 1 86 ? -0.984 14.652 -0.644 1.00 75.50 86 ASN A C 1
ATOM 653 O O . ASN A 1 86 ? -2.197 14.863 -0.739 1.00 75.50 86 ASN A O 1
ATOM 657 N N . PHE A 1 87 ? -0.428 14.156 0.467 1.00 69.56 87 PHE A N 1
ATOM 658 C CA . PHE A 1 87 ? -1.160 13.854 1.712 1.00 69.56 87 PHE A CA 1
ATOM 659 C C . PHE A 1 87 ? -1.218 15.031 2.685 1.00 69.56 87 PHE A C 1
ATOM 661 O O . PHE A 1 87 ? -1.878 14.924 3.714 1.00 69.56 87 PHE A O 1
ATOM 668 N N . ASN A 1 88 ? -0.572 16.155 2.368 1.00 65.81 88 ASN A N 1
ATOM 669 C CA . ASN A 1 88 ? -0.434 17.307 3.258 1.00 65.81 88 ASN A CA 1
ATOM 670 C C . ASN A 1 88 ? -1.729 18.137 3.429 1.00 65.81 88 ASN A C 1
ATOM 672 O O . ASN A 1 88 ? -1.673 19.245 3.943 1.00 65.81 88 ASN A O 1
ATOM 676 N N . LEU A 1 89 ? -2.896 17.649 2.981 1.00 54.19 89 LEU A N 1
ATOM 677 C CA . LEU A 1 89 ? -4.117 18.467 2.877 1.00 54.19 89 LEU A CA 1
ATOM 678 C C . LEU A 1 89 ? -5.390 17.902 3.531 1.00 54.19 89 LEU A C 1
ATOM 680 O O . LEU A 1 89 ? -6.434 18.520 3.391 1.00 54.19 89 LEU A O 1
ATOM 684 N N . GLU A 1 90 ? -5.361 16.790 4.272 1.00 50.53 90 GLU A N 1
ATOM 685 C CA . GLU A 1 90 ? -6.589 16.269 4.919 1.00 50.53 90 GLU A CA 1
ATOM 686 C C . GLU A 1 90 ? -6.385 15.850 6.384 1.00 50.53 90 GLU A C 1
ATOM 688 O O . GLU A 1 90 ? -6.747 14.757 6.808 1.00 50.53 90 GLU A O 1
ATOM 693 N N . LYS A 1 91 ? -5.887 16.769 7.219 1.00 45.09 91 LYS A N 1
ATOM 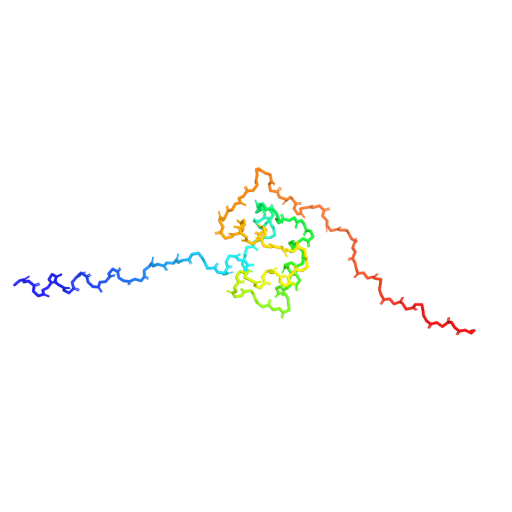694 C CA . LYS A 1 91 ? -6.405 16.840 8.597 1.00 45.09 91 LYS A CA 1
ATOM 695 C C . LYS A 1 91 ? -7.745 17.584 8.559 1.00 45.09 91 LYS A C 1
ATOM 697 O O . LYS A 1 91 ? -7.811 18.734 8.967 1.00 45.09 91 LYS A O 1
ATOM 702 N N . SER A 1 92 ? -8.802 16.967 8.029 1.00 47.97 92 SER A N 1
ATOM 703 C CA . SER A 1 92 ? -10.166 17.450 8.270 1.00 47.97 92 SER A CA 1
ATOM 704 C C . SER A 1 92 ? -11.209 16.371 7.961 1.00 47.97 92 SER A C 1
ATOM 706 O O . SER A 1 92 ? -11.411 15.995 6.816 1.00 47.97 92 SER A O 1
ATOM 708 N N . GLN A 1 93 ? -11.866 15.899 9.026 1.00 47.16 93 GLN A N 1
ATOM 709 C CA . GLN A 1 93 ? -13.257 15.432 9.046 1.00 47.16 93 GLN A CA 1
ATOM 710 C C . GLN A 1 93 ? -13.644 14.215 8.179 1.00 47.16 93 GLN A C 1
ATOM 712 O O . GLN A 1 93 ? -14.146 14.397 7.079 1.00 47.16 93 GLN A O 1
ATOM 717 N N . LYS A 1 94 ? -13.585 12.987 8.741 1.00 42.47 94 LYS A N 1
ATOM 718 C CA . LYS A 1 94 ? -14.704 12.001 8.693 1.00 42.47 94 LYS A CA 1
ATOM 719 C C . LYS A 1 94 ? -14.443 10.716 9.512 1.00 42.47 94 LYS A C 1
ATOM 721 O O . LYS A 1 94 ? -14.036 9.712 8.935 1.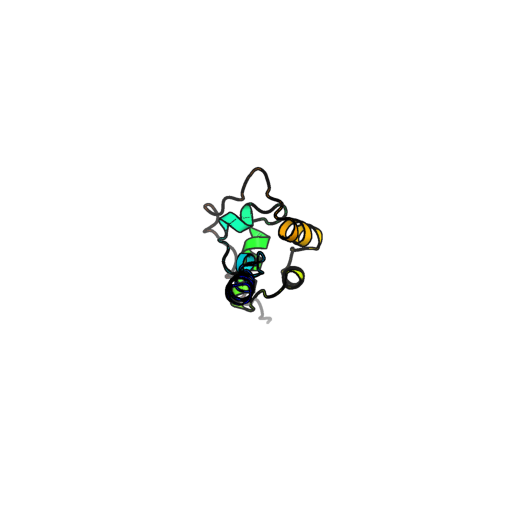00 42.47 94 LYS A O 1
ATOM 726 N N . LYS A 1 95 ? -14.753 10.709 10.820 1.00 37.44 95 LYS A N 1
ATOM 727 C CA . LYS A 1 95 ? -15.425 9.599 11.560 1.00 37.44 95 LYS A CA 1
ATOM 728 C C . LYS A 1 95 ? -15.389 9.805 13.087 1.00 37.44 95 LYS A C 1
ATOM 730 O O . LYS A 1 95 ? -14.675 9.121 13.804 1.00 37.44 95 LYS A O 1
ATOM 735 N N . GLU A 1 96 ? -16.267 10.668 13.578 1.00 40.22 96 GLU A N 1
ATOM 736 C CA . GLU A 1 96 ? -17.035 10.395 14.796 1.00 40.22 96 GLU A CA 1
ATOM 737 C C . GLU A 1 96 ? -18.471 10.831 14.498 1.00 40.22 96 GLU A C 1
ATOM 739 O O . GLU A 1 96 ? -18.839 11.984 14.641 1.00 40.22 96 GLU A O 1
ATOM 744 N N . ASN A 1 97 ? -19.245 9.926 13.902 1.00 36.19 97 ASN A N 1
ATOM 745 C CA . ASN A 1 97 ? -20.704 10.005 13.904 1.00 36.19 97 ASN A CA 1
ATOM 746 C C . ASN A 1 97 ? -21.247 8.589 13.683 1.00 36.19 97 ASN A C 1
ATOM 748 O O . ASN A 1 97 ? -21.638 8.175 12.593 1.00 36.19 97 ASN A O 1
ATOM 752 N N . ARG A 1 98 ? -21.139 7.795 14.749 1.00 45.62 98 ARG A N 1
ATOM 753 C CA . ARG A 1 98 ? -22.012 6.655 15.038 1.00 45.62 98 ARG A CA 1
ATOM 754 C C . ARG A 1 98 ? -22.345 6.697 16.531 1.00 45.62 98 ARG A C 1
ATOM 756 O O . ARG A 1 98 ? -21.754 5.960 17.311 1.00 45.62 98 ARG A O 1
ATOM 763 N N . LYS A 1 99 ? -23.295 7.542 16.921 1.00 41.94 99 LYS A N 1
ATOM 764 C CA . LYS A 1 99 ? -24.162 7.342 18.094 1.00 41.94 99 LYS A CA 1
ATOM 765 C C . LYS A 1 99 ? -25.501 7.987 17.728 1.00 41.94 99 LYS A C 1
ATOM 767 O O . LYS A 1 99 ? -25.549 9.191 17.585 1.00 41.94 99 LYS A O 1
ATOM 772 N N . LYS A 1 100 ? -26.458 7.199 17.234 1.00 46.59 100 LYS A N 1
ATOM 773 C CA . LYS A 1 100 ? -27.483 6.437 17.983 1.00 46.59 100 LYS A CA 1
ATOM 774 C C . LYS A 1 100 ? -28.779 7.259 18.038 1.00 46.59 100 LYS A C 1
ATOM 776 O O . LYS A 1 100 ? -29.154 7.740 19.096 1.00 46.59 100 LYS A O 1
ATOM 781 N N . ASP A 1 101 ? -29.476 7.333 16.910 1.00 47.94 101 ASP A N 1
ATOM 782 C CA . ASP A 1 101 ? -30.902 7.657 16.886 1.00 47.94 101 ASP A CA 1
ATOM 783 C C . ASP A 1 101 ? -31.680 6.339 16.967 1.00 47.94 101 ASP A C 1
ATOM 785 O O . ASP A 1 101 ? -32.051 5.745 15.957 1.00 47.94 101 ASP A O 1
ATOM 789 N N . ILE A 1 102 ? -31.830 5.822 18.190 1.00 54.62 102 ILE A N 1
ATOM 790 C CA . ILE A 1 102 ? -32.859 4.829 18.520 1.00 54.62 102 ILE A CA 1
ATOM 791 C C . ILE A 1 102 ? -33.475 5.224 19.863 1.00 54.62 102 ILE A C 1
ATOM 793 O O . ILE A 1 102 ? -32.929 4.906 20.920 1.00 54.62 102 ILE A O 1
ATOM 797 N N . LYS A 1 103 ? -34.607 5.919 19.779 1.00 46.78 103 LYS A N 1
ATOM 798 C CA . LYS A 1 103 ? -35.812 5.804 20.620 1.00 46.78 103 LYS A CA 1
ATOM 799 C C . LYS A 1 103 ? -36.824 6.780 20.002 1.00 46.78 103 LYS A C 1
ATOM 801 O O . LYS A 1 103 ? -36.507 7.957 19.922 1.00 46.78 103 LYS A O 1
ATOM 806 N N . ALA A 1 104 ? -37.893 6.380 19.315 1.00 52.72 104 ALA A N 1
ATOM 807 C CA . ALA A 1 104 ? -38.955 5.428 19.649 1.00 52.72 104 ALA A CA 1
ATOM 808 C C . ALA A 1 104 ? -39.644 5.779 20.976 1.00 52.72 104 ALA A C 1
ATOM 810 O O . ALA A 1 104 ? -39.047 5.591 22.037 1.00 52.72 104 ALA A O 1
ATOM 811 N N . GLU A 1 105 ? -40.899 6.209 20.805 1.00 46.03 105 GLU A N 1
ATOM 812 C CA . GLU A 1 105 ? -41.962 6.510 21.780 1.00 46.03 105 GLU A CA 1
ATOM 813 C C . GLU A 1 105 ? -41.974 7.903 22.421 1.00 46.03 105 GLU A C 1
ATOM 815 O O . GLU A 1 105 ? -40.985 8.289 23.083 1.00 46.03 105 GLU A O 1
#

Foldseek 3Di:
DVVVVVVVVPPPPDPPPDPFCVCLLPPDLQLQQQFPQDADQLSVLSVVCSVPDRCRDLVVSCVRPRDDPVSSVSVVVVPTDPDGHDPPPDPDDDDDPDDDPDDDD

Nearest PDB structures (foldseek):
  3f2b-assembly1_A  TM=7.786E-01  e=6.977E+00  Geobacillus kaustophilus
  5y0r-assembly1_A  TM=5.743E-01  e=5.778E+00  Thermotoga maritima
  7yet-assembly1_A  TM=2.949E-01  e=8.972E+00  Ebola virus

Solvent-accessible surface area (backbone atoms only — not comparable to full-atom values): 6876 Å² total; per-residue (Å²): 129,63,75,67,56,62,67,63,70,74,70,84,76,83,84,80,81,66,93,51,46,60,53,80,66,66,54,49,74,52,59,49,17,22,32,38,79,37,45,71,72,42,49,50,41,47,56,55,41,59,75,77,46,83,61,76,50,74,70,59,48,55,76,33,75,86,43,44,72,70,33,49,51,24,60,76,67,69,36,62,41,99,67,55,46,80,74,91,79,67,95,66,90,90,87,90,83,88,81,83,94,80,76,85,136

Mean predicted aligned error: 14.11 Å

Radius of gyration: 21.96 Å; Cα conta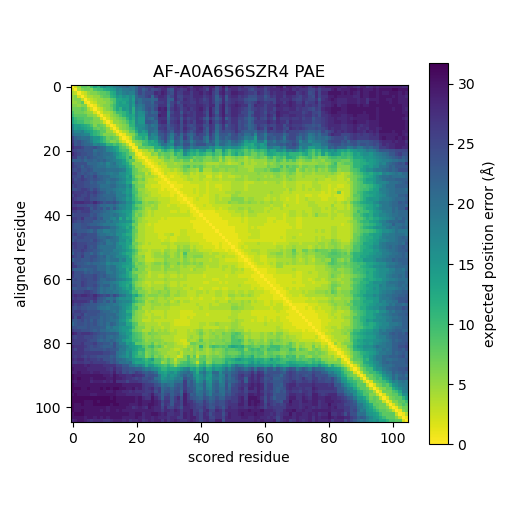cts (8 Å, |Δi|>4): 82; chains: 1; bounding box: 89×46×35 Å

Sequence (105 aa):
MFGRVVLSLMLMASFGFGMSASMLQTASKGELGCIKGLGKKRIEALMDYRKKEKINTLDELLNIKGIGKSTLNNIQNDVKKKVCTNFNLEKSQKKENRKKDIKAE

Secondary structure (DSSP, 8-state):
--HHHHTTTT----------THHHHH--HHHHTTBTT--HHHHHHHHHHHHH----SSGGGGGSTT--HHHHHHHHTT-B-SSPPP-TT--S-------------